Protein AF-A0A1M5A0F7-F1 (afdb_monomer_lite)

Foldseek 3Di:
DDDDDDDDPPPCPPDVVVCVVVVVVVVVVVVVVVCVVVVVVVVVLVVVLVCCCPVAPPVCVVVLVVLLVVLLVLLVVLLVVLLVCVPPPCSVVSLVVSLVVNVVSLVVCCVPRLVVCCVSPVVLSVQLVVLSVVLSVLSSVLSVPSPPDPVSSVVNNVVSVVSSVSNVVSSSDRDPD

Organism: NCBI:txid1302685

pLDDT: mean 84.54, std 14.24, range [37.69, 96.81]

Structure (mmCIF, N/CA/C/O backbone):
data_AF-A0A1M5A0F7-F1
#
_entry.id   AF-A0A1M5A0F7-F1
#
loop_
_atom_site.group_PDB
_atom_site.id
_atom_site.type_symbol
_atom_site.label_atom_id
_atom_site.label_alt_id
_atom_site.label_comp_id
_atom_site.label_asym_id
_atom_site.label_entity_id
_atom_site.label_seq_id
_atom_site.pdbx_PDB_ins_code
_atom_site.Cartn_x
_atom_site.Cartn_y
_atom_site.Cartn_z
_atom_site.occupancy
_atom_site.B_iso_or_equiv
_atom_site.auth_seq_id
_atom_site.auth_comp_id
_atom_site.auth_asym_id
_atom_site.auth_atom_id
_atom_site.pdbx_PDB_model_num
ATOM 1 N N . MET A 1 1 ? -53.173 14.094 89.040 1.00 39.19 1 MET A N 1
ATOM 2 C CA . MET A 1 1 ? -53.564 14.284 87.628 1.00 39.19 1 MET A CA 1
ATOM 3 C C . MET A 1 1 ? -52.480 15.104 86.930 1.00 39.19 1 MET A C 1
ATOM 5 O O . MET A 1 1 ? -52.599 16.310 86.794 1.00 39.19 1 MET A O 1
ATOM 9 N N . LYS A 1 2 ? -51.359 14.452 86.606 1.00 37.69 2 LYS A N 1
ATOM 10 C CA . LYS A 1 2 ? -50.215 15.014 85.874 1.00 37.69 2 LYS A CA 1
ATOM 11 C C . LYS A 1 2 ? -49.961 14.018 84.748 1.00 37.69 2 LYS A C 1
ATOM 13 O O . LYS A 1 2 ? -49.268 13.026 84.931 1.00 37.69 2 LYS A O 1
ATOM 18 N N . LEU A 1 3 ? -50.697 14.189 83.663 1.00 43.84 3 LEU A N 1
ATOM 19 C CA . LEU A 1 3 ? -50.635 13.347 82.481 1.00 43.84 3 LEU A CA 1
ATOM 20 C C . LEU A 1 3 ? -50.589 14.295 81.294 1.00 43.84 3 LEU A C 1
ATOM 22 O O . LEU A 1 3 ? -51.407 15.208 81.223 1.00 43.84 3 LEU A O 1
ATOM 26 N N . LEU A 1 4 ? -49.647 14.006 80.399 1.00 49.72 4 LEU A N 1
ATOM 27 C CA . LEU A 1 4 ? -49.538 14.521 79.038 1.00 49.72 4 LEU A CA 1
ATOM 28 C C . LEU A 1 4 ? -49.086 15.980 78.930 1.00 49.72 4 LEU A C 1
ATOM 30 O O . LEU A 1 4 ? -49.877 16.907 79.040 1.00 49.72 4 LEU A O 1
ATOM 34 N N . LEU A 1 5 ? -47.805 16.166 78.614 1.00 45.56 5 LEU A N 1
ATOM 35 C CA . LEU A 1 5 ? -47.336 16.676 77.315 1.00 45.56 5 LEU A CA 1
ATOM 36 C C . LEU A 1 5 ? -45.860 17.069 77.434 1.00 45.56 5 LEU A C 1
ATOM 38 O O . LEU A 1 5 ? -45.416 17.469 78.504 1.00 45.56 5 LEU A O 1
ATOM 42 N N . LEU A 1 6 ? -45.148 16.974 76.310 1.00 40.09 6 LEU A N 1
ATOM 43 C CA . LEU A 1 6 ? -43.695 17.084 76.108 1.00 40.09 6 LEU A CA 1
ATOM 44 C C . LEU A 1 6 ? -42.987 15.727 76.222 1.00 40.09 6 LEU A C 1
ATOM 46 O O . LEU A 1 6 ? -42.278 15.427 77.174 1.00 40.09 6 LEU A O 1
ATOM 50 N N . SER A 1 7 ? -43.361 14.779 75.359 1.00 39.41 7 SER A N 1
ATOM 51 C CA . SER A 1 7 ? -42.675 14.565 74.071 1.00 39.41 7 SER A CA 1
ATOM 52 C C . SER A 1 7 ? -41.186 14.301 74.309 1.00 39.41 7 SER A C 1
ATOM 54 O O . SER A 1 7 ? -40.385 15.224 74.398 1.00 39.41 7 SER A O 1
ATOM 56 N N . THR A 1 8 ? -40.794 13.059 74.585 1.00 39.88 8 THR A N 1
ATOM 57 C CA . THR A 1 8 ? -40.251 12.185 73.527 1.00 39.88 8 THR A CA 1
ATOM 58 C C . THR A 1 8 ? -39.361 12.952 72.546 1.00 39.88 8 THR A C 1
ATOM 60 O O . THR A 1 8 ? -39.612 12.969 71.344 1.00 39.88 8 THR A O 1
ATOM 63 N N . VAL A 1 9 ? -38.305 13.584 73.058 1.00 44.44 9 VAL A N 1
ATOM 64 C CA . VAL A 1 9 ? -37.069 13.710 72.288 1.00 44.44 9 VAL A CA 1
ATOM 65 C C . VAL A 1 9 ? -36.509 12.295 72.258 1.00 44.44 9 VAL A C 1
ATOM 67 O O . VAL A 1 9 ? -35.817 11.849 73.165 1.00 44.44 9 VAL A O 1
ATOM 70 N N . ALA A 1 10 ? -37.003 11.517 71.296 1.00 43.12 10 ALA A N 1
ATOM 71 C CA . ALA A 1 10 ? -36.409 10.251 70.939 1.00 43.12 10 ALA A CA 1
ATOM 72 C C . ALA A 1 10 ? -35.056 10.598 70.326 1.00 43.12 10 ALA A C 1
ATOM 74 O O . ALA A 1 10 ? -34.976 10.894 69.132 1.00 43.12 10 ALA A O 1
ATOM 75 N N . ASP A 1 11 ? -34.023 10.615 71.167 1.00 45.09 11 ASP A N 1
ATOM 76 C CA . ASP A 1 11 ? -32.635 10.528 70.739 1.00 45.09 11 ASP A CA 1
ATOM 77 C C . ASP A 1 11 ? -32.502 9.220 69.961 1.00 45.09 11 ASP A C 1
ATOM 79 O O . ASP A 1 11 ? -32.273 8.133 70.489 1.00 45.09 11 ASP A O 1
ATOM 83 N N . THR A 1 12 ? -32.776 9.320 68.667 1.00 51.94 12 THR A N 1
ATOM 84 C CA . THR A 1 12 ? -32.511 8.281 67.691 1.00 51.94 12 THR A CA 1
ATOM 85 C C . THR A 1 12 ? -31.020 8.379 67.435 1.00 51.94 12 THR A C 1
ATOM 87 O O . THR A 1 12 ? -30.574 9.027 66.490 1.00 51.94 12 THR A O 1
ATOM 90 N N . GLU A 1 13 ? -30.228 7.783 68.328 1.00 54.09 13 GLU A N 1
ATOM 91 C CA . GLU A 1 13 ? -28.849 7.427 68.013 1.00 54.09 13 GLU A CA 1
ATOM 92 C C . GLU A 1 13 ? -28.912 6.445 66.841 1.00 54.09 13 GLU A C 1
ATOM 94 O O . GLU A 1 13 ? -29.063 5.235 67.017 1.00 54.09 13 GLU A O 1
ATOM 99 N N . LEU A 1 14 ? -28.893 6.988 65.621 1.00 57.34 14 LEU A N 1
ATOM 100 C CA . LEU A 1 14 ? -28.807 6.206 64.400 1.00 57.34 14 LEU A CA 1
ATOM 101 C C . LEU A 1 14 ? -27.511 5.397 64.479 1.00 57.34 14 LEU A C 1
ATOM 103 O O . LEU A 1 14 ? -26.406 5.929 64.350 1.00 57.34 14 LEU A O 1
ATOM 107 N N . SER A 1 15 ? -27.654 4.102 64.734 1.00 62.81 15 SER A N 1
ATOM 108 C CA . SER A 1 15 ? -26.537 3.180 64.840 1.00 62.81 15 SER A CA 1
ATOM 109 C C . SER A 1 15 ? -25.877 3.054 63.472 1.00 62.81 15 SER A C 1
ATOM 111 O O . SER A 1 15 ? -26.550 2.858 62.462 1.00 62.81 15 SER A O 1
ATOM 113 N N . LEU A 1 16 ? -24.541 3.086 63.414 1.00 59.09 16 LEU A N 1
ATOM 114 C CA . LEU A 1 16 ? -23.777 2.826 62.181 1.00 59.09 16 LEU A CA 1
ATOM 115 C C . LEU A 1 16 ? -24.199 1.516 61.483 1.00 59.09 16 LEU A C 1
ATOM 117 O O . LEU A 1 16 ? -24.045 1.384 60.270 1.00 59.09 16 LEU A O 1
ATOM 121 N N . LYS A 1 17 ? -24.771 0.563 62.236 1.00 63.25 17 LYS A N 1
ATOM 122 C CA . LYS A 1 17 ? -25.318 -0.702 61.724 1.00 63.25 17 LYS A CA 1
ATOM 123 C C . LYS A 1 17 ? -26.498 -0.518 60.767 1.00 63.25 17 LYS A C 1
ATOM 125 O O . LYS A 1 17 ? -26.622 -1.312 59.839 1.00 63.25 17 LYS A O 1
ATOM 130 N N . ASP A 1 18 ? -27.283 0.543 60.918 1.00 72.06 18 ASP A N 1
ATOM 131 C CA . ASP A 1 18 ? -28.443 0.822 60.062 1.00 72.06 18 ASP A CA 1
ATOM 132 C C . ASP A 1 18 ? -28.025 1.378 58.688 1.00 72.06 18 ASP A C 1
ATOM 134 O O . ASP A 1 18 ? -28.765 1.272 57.710 1.00 72.06 18 ASP A O 1
ATOM 138 N N . TYR A 1 19 ? -26.794 1.894 58.577 1.00 70.19 19 TYR A N 1
ATOM 139 C CA . TYR A 1 19 ? -26.210 2.363 57.318 1.00 70.19 19 TYR A CA 1
ATOM 140 C C . TYR A 1 19 ? -25.501 1.264 56.519 1.00 70.19 19 TYR A C 1
ATOM 142 O O . TYR A 1 19 ? -25.310 1.434 55.318 1.00 70.19 19 TYR A O 1
ATOM 150 N N . PHE A 1 20 ? -25.127 0.129 57.125 1.00 74.31 20 PHE A N 1
ATOM 151 C CA . PHE A 1 20 ? -24.440 -0.967 56.419 1.00 74.31 20 PHE A CA 1
ATOM 152 C C . PHE A 1 20 ? -25.186 -1.466 55.166 1.00 74.31 20 PHE A C 1
ATOM 154 O O . PHE A 1 20 ? -24.541 -1.616 54.124 1.00 74.31 20 PHE A O 1
ATOM 161 N N . PRO A 1 21 ? -26.518 -1.683 55.200 1.00 78.06 21 PRO A N 1
ATOM 162 C CA . PRO A 1 21 ? -27.274 -2.084 54.012 1.00 78.06 21 PRO A CA 1
ATOM 163 C C . PRO A 1 21 ? -27.264 -1.008 52.917 1.00 78.06 21 PRO A C 1
ATOM 165 O O . PRO A 1 21 ? -27.153 -1.322 51.731 1.00 78.06 21 PRO A O 1
ATOM 168 N N . LEU A 1 22 ? -27.340 0.264 53.318 1.00 78.44 22 LEU A N 1
ATOM 169 C CA . LEU A 1 22 ? -27.329 1.443 52.445 1.00 78.44 22 LEU A CA 1
ATOM 170 C C . LEU A 1 22 ? -25.955 1.663 51.789 1.00 78.44 22 LEU A C 1
ATOM 172 O O . LEU A 1 22 ? -25.867 1.940 50.594 1.00 78.44 22 LEU A O 1
ATOM 176 N N . ILE A 1 23 ? -24.871 1.471 52.541 1.00 82.19 23 ILE A N 1
ATOM 177 C CA . ILE A 1 23 ? -23.492 1.541 52.042 1.00 82.19 23 ILE A CA 1
ATOM 178 C C . ILE A 1 23 ? -23.217 0.369 51.094 1.00 82.19 23 ILE A C 1
ATOM 180 O O . ILE A 1 23 ? -22.698 0.577 49.999 1.00 82.19 23 ILE A O 1
ATOM 184 N N . GLY A 1 24 ? -23.610 -0.852 51.472 1.00 82.69 24 GLY A N 1
ATOM 185 C CA . GLY A 1 24 ? -23.427 -2.043 50.639 1.00 82.69 24 GLY A CA 1
ATOM 186 C C . GLY A 1 24 ? -24.151 -1.934 49.295 1.00 82.69 24 GLY A C 1
ATOM 187 O O . GLY A 1 24 ? -23.546 -2.157 48.248 1.00 82.69 24 GLY A O 1
ATOM 188 N N . SER A 1 25 ? -25.416 -1.507 49.305 1.00 83.94 25 SER A N 1
ATOM 189 C CA . SER A 1 25 ? -26.181 -1.255 48.073 1.00 83.94 25 SER A CA 1
ATOM 190 C C . SER A 1 25 ? -25.576 -0.131 47.225 1.00 83.94 25 SER A C 1
ATOM 192 O O . SER A 1 25 ? -25.462 -0.283 46.008 1.00 83.94 25 SER A O 1
ATOM 194 N N . SER A 1 26 ? -25.101 0.950 47.848 1.00 87.12 26 SER A N 1
ATOM 195 C CA . SER A 1 26 ? -24.428 2.050 47.142 1.00 87.12 26 SER A CA 1
ATOM 196 C C . SER A 1 26 ? -23.140 1.596 46.445 1.00 87.12 26 SER A C 1
ATOM 198 O O . SER A 1 26 ? -22.904 1.963 45.295 1.00 87.12 26 SER A O 1
ATOM 200 N N . ILE A 1 27 ? -22.330 0.750 47.091 1.00 90.75 27 ILE A N 1
ATOM 201 C CA . ILE A 1 27 ? -21.100 0.194 46.502 1.00 90.75 27 ILE A CA 1
ATOM 202 C C . ILE A 1 27 ? -21.418 -0.660 45.271 1.00 90.75 27 ILE A C 1
ATOM 204 O O . ILE A 1 27 ? -20.757 -0.515 44.244 1.00 90.75 27 ILE A O 1
ATOM 208 N N . VAL A 1 28 ? -22.448 -1.510 45.334 1.00 91.94 28 VAL A N 1
ATOM 209 C CA . VAL A 1 28 ? -22.866 -2.336 44.187 1.00 91.94 28 VAL A CA 1
ATOM 210 C C . VAL A 1 28 ? -23.311 -1.462 43.012 1.00 91.94 28 VAL A C 1
ATOM 212 O O . VAL A 1 28 ? -22.927 -1.726 41.873 1.00 91.94 28 VAL A O 1
ATOM 215 N N . ILE A 1 29 ? -24.058 -0.385 43.276 1.00 92.19 29 ILE A N 1
ATOM 216 C CA . ILE A 1 29 ? -24.473 0.575 42.243 1.00 92.19 29 ILE A CA 1
ATOM 217 C C . ILE A 1 29 ? -23.250 1.251 41.606 1.00 92.19 29 ILE A C 1
ATOM 219 O O . ILE A 1 29 ? -23.175 1.354 40.382 1.00 92.19 29 ILE A O 1
ATOM 223 N N . ILE A 1 30 ? -22.269 1.672 42.409 1.00 93.31 30 ILE A N 1
ATOM 224 C CA . ILE A 1 30 ? -21.036 2.298 41.909 1.00 93.31 30 ILE A CA 1
ATOM 225 C C . ILE A 1 30 ? -20.236 1.317 41.046 1.00 93.31 30 ILE A C 1
ATOM 227 O O . ILE A 1 30 ? -19.821 1.679 39.944 1.00 93.31 30 ILE A O 1
ATOM 231 N N . LEU A 1 31 ? -20.058 0.073 41.500 1.00 94.06 31 LEU A N 1
ATOM 232 C CA . LEU A 1 31 ? -19.370 -0.967 40.731 1.00 94.06 31 LEU A CA 1
ATOM 233 C C . LEU A 1 31 ? -20.067 -1.225 39.393 1.00 94.06 31 LEU A C 1
ATOM 235 O O . LEU A 1 31 ? -19.402 -1.280 38.360 1.00 94.06 31 LEU A O 1
ATOM 239 N N . PHE A 1 32 ? -21.399 -1.287 39.391 1.00 94.31 32 PHE A N 1
ATOM 240 C CA . PHE A 1 32 ? -22.180 -1.458 38.171 1.00 94.31 32 PHE A CA 1
ATOM 241 C C . PHE A 1 32 ? -22.004 -0.285 37.196 1.00 94.31 32 PHE A C 1
ATOM 243 O O . PHE A 1 32 ? -21.857 -0.492 35.992 1.00 94.31 32 PHE A O 1
ATOM 250 N N . ILE A 1 33 ? -21.974 0.956 37.693 1.00 93.69 33 ILE A N 1
ATOM 251 C CA . ILE A 1 33 ? -21.726 2.143 36.860 1.00 93.69 33 ILE A CA 1
ATOM 252 C C . ILE A 1 33 ? -20.319 2.093 36.250 1.00 93.69 33 ILE A C 1
ATOM 254 O O . ILE A 1 33 ? -20.169 2.332 35.050 1.00 93.69 33 ILE A O 1
ATOM 258 N N . ILE A 1 34 ? -19.297 1.746 37.038 1.00 94.25 34 ILE A N 1
ATOM 259 C CA . ILE A 1 34 ? -17.912 1.618 36.557 1.00 94.25 34 ILE A CA 1
ATOM 260 C C . ILE A 1 34 ? -17.821 0.540 35.473 1.00 94.25 34 ILE A C 1
ATOM 262 O O . ILE A 1 34 ? -17.298 0.800 34.387 1.00 94.25 34 ILE A O 1
ATOM 266 N N . GLU A 1 35 ? -18.380 -0.644 35.724 1.00 94.25 35 GLU A N 1
ATOM 267 C CA . GLU A 1 35 ? -18.404 -1.746 34.761 1.00 94.25 35 GLU A CA 1
ATOM 268 C C . GLU A 1 35 ? -19.109 -1.341 33.461 1.00 94.25 35 GLU A C 1
ATOM 270 O O . GLU A 1 35 ? -18.620 -1.622 32.363 1.00 94.25 35 GLU A O 1
ATOM 275 N N . ARG A 1 36 ? -20.232 -0.621 33.566 1.00 92.94 36 ARG A N 1
ATOM 276 C CA . ARG A 1 36 ? -20.994 -0.114 32.419 1.00 92.94 36 ARG A CA 1
ATOM 277 C C . ARG A 1 36 ? -20.162 0.848 31.573 1.00 92.94 36 ARG A C 1
ATOM 279 O O . ARG A 1 36 ? -20.181 0.739 30.346 1.00 92.94 36 ARG A O 1
ATOM 286 N N . ILE A 1 37 ? -19.435 1.770 32.208 1.00 93.06 37 ILE A N 1
ATOM 287 C CA . ILE A 1 37 ? -18.577 2.749 31.526 1.00 93.06 37 ILE A CA 1
ATOM 288 C C . ILE A 1 37 ? -17.409 2.039 30.831 1.00 93.06 37 ILE A C 1
ATOM 290 O O . ILE A 1 37 ? -17.175 2.272 29.642 1.00 93.06 37 ILE A O 1
ATOM 294 N N . LEU A 1 38 ? -16.723 1.127 31.529 1.00 91.44 38 LEU A N 1
ATOM 295 C CA . LEU A 1 38 ? -15.620 0.342 30.965 1.00 91.44 38 LEU A CA 1
ATOM 296 C C . LEU A 1 38 ? -16.092 -0.517 29.785 1.00 91.44 38 LEU A C 1
ATOM 298 O O . LEU A 1 38 ? -15.520 -0.452 28.695 1.00 91.44 38 LEU A O 1
ATOM 302 N N . SER A 1 39 ? -17.193 -1.250 29.963 1.00 91.19 39 SER A N 1
ATOM 303 C CA . SER A 1 39 ? -17.804 -2.071 28.913 1.00 91.19 39 SER A CA 1
ATOM 304 C C . SER A 1 39 ? -18.218 -1.244 27.701 1.00 91.19 39 SER A C 1
ATOM 306 O O . SER A 1 39 ? -18.047 -1.681 26.562 1.00 91.19 39 SER A O 1
ATOM 308 N N . TYR A 1 40 ? -18.758 -0.042 27.912 1.00 91.06 40 TYR A N 1
ATOM 309 C CA . TYR A 1 40 ? -19.118 0.847 26.813 1.00 91.06 40 TYR A CA 1
ATOM 310 C C . TYR A 1 40 ? -17.887 1.288 26.014 1.00 91.06 40 TYR A C 1
ATOM 312 O O . TYR A 1 40 ? -17.918 1.250 24.782 1.00 91.06 40 TYR A O 1
ATOM 320 N N . GLY A 1 41 ? -16.796 1.650 26.699 1.00 87.69 41 GLY A N 1
ATOM 321 C CA . GLY A 1 41 ? -15.524 2.003 26.068 1.00 87.69 41 GLY A CA 1
ATOM 322 C C . GLY A 1 41 ? -14.967 0.869 25.204 1.00 87.69 41 GLY A C 1
ATOM 323 O O . GLY A 1 41 ? -14.667 1.083 24.027 1.00 87.69 41 GLY A O 1
ATOM 324 N N . ILE A 1 42 ? -14.924 -0.350 25.750 1.00 86.94 42 ILE A N 1
ATOM 325 C CA . ILE A 1 42 ? -14.443 -1.547 25.043 1.00 86.94 42 ILE A CA 1
ATOM 326 C C . ILE A 1 42 ? -15.311 -1.834 23.812 1.00 86.94 42 ILE A C 1
ATOM 328 O O . ILE A 1 42 ? -14.801 -1.864 22.693 1.00 86.94 42 ILE A O 1
ATOM 332 N N . ARG A 1 43 ? -16.639 -1.918 23.976 1.00 89.00 43 ARG A N 1
ATOM 333 C CA . ARG A 1 43 ? -17.574 -2.181 22.864 1.00 89.00 43 ARG A CA 1
ATOM 334 C C . ARG A 1 43 ? -17.551 -1.094 21.792 1.00 89.00 43 ARG A C 1
ATOM 336 O O . ARG A 1 43 ? -17.888 -1.346 20.634 1.00 89.00 43 ARG A O 1
ATOM 343 N N . LYS A 1 44 ? -17.244 0.152 22.162 1.00 87.00 44 LYS A N 1
ATOM 344 C CA . LYS A 1 44 ? -17.083 1.250 21.201 1.00 87.00 44 LYS A CA 1
ATOM 345 C C . LYS A 1 44 ? -15.805 1.064 20.383 1.00 87.00 44 LYS A C 1
ATOM 347 O O . LYS A 1 44 ? -15.869 1.195 19.162 1.00 87.00 44 LYS A O 1
ATOM 352 N N . LYS A 1 45 ? -14.685 0.719 21.029 1.00 84.94 45 LYS A N 1
ATOM 353 C CA . LYS A 1 45 ? -13.414 0.422 20.351 1.00 84.94 45 LYS A CA 1
ATOM 354 C C . LYS A 1 45 ? -13.556 -0.777 19.413 1.00 84.94 45 LYS A C 1
ATOM 356 O O . LYS A 1 45 ? -13.237 -0.663 18.236 1.00 84.94 45 LYS A O 1
ATOM 361 N N . GLU A 1 46 ? -14.129 -1.877 19.895 1.00 86.75 46 GLU A N 1
ATOM 362 C CA . GLU A 1 46 ? -14.376 -3.081 19.092 1.00 86.75 46 GLU A CA 1
ATOM 363 C C . GLU A 1 46 ? -15.228 -2.791 17.859 1.00 86.75 46 GLU A C 1
ATOM 365 O O . GLU A 1 46 ? -14.883 -3.226 16.766 1.00 86.75 46 GLU A O 1
ATOM 370 N N . ARG A 1 47 ? -16.308 -2.009 17.995 1.00 87.00 47 ARG A N 1
ATOM 371 C CA . ARG A 1 47 ? -17.152 -1.644 16.848 1.00 87.00 47 ARG A CA 1
ATOM 372 C C . ARG A 1 47 ? -16.404 -0.841 15.793 1.00 87.00 47 ARG A C 1
ATOM 374 O O . ARG A 1 47 ? -16.571 -1.138 14.616 1.00 87.00 47 ARG A O 1
ATOM 381 N N . LYS A 1 48 ? -15.582 0.138 16.188 1.00 84.88 48 LYS A N 1
ATOM 382 C CA . LYS A 1 48 ? -14.768 0.917 15.239 1.00 84.88 48 LYS A CA 1
ATOM 383 C C . LYS A 1 48 ? -13.771 0.028 14.500 1.00 84.88 48 LYS A C 1
ATOM 385 O O . LYS A 1 48 ? -13.684 0.094 13.280 1.00 84.88 48 LYS A O 1
ATOM 390 N N . THR A 1 49 ? -13.052 -0.807 15.242 1.00 85.56 49 THR A N 1
ATOM 391 C CA . THR A 1 49 ? -12.064 -1.736 14.690 1.00 85.56 49 THR A CA 1
ATOM 392 C C . THR A 1 49 ? -12.716 -2.740 13.742 1.00 85.56 49 THR A C 1
ATOM 394 O O . THR A 1 49 ? -12.254 -2.940 12.626 1.00 85.56 49 THR A O 1
ATOM 397 N N . ASN A 1 50 ? -13.837 -3.330 14.153 1.00 88.12 50 ASN A N 1
ATOM 398 C CA . ASN A 1 50 ? -14.581 -4.287 13.345 1.00 88.12 50 ASN A CA 1
ATOM 399 C C . ASN A 1 50 ? -15.177 -3.641 12.086 1.00 88.12 50 ASN A C 1
ATOM 401 O O . ASN A 1 50 ? -15.183 -4.264 11.031 1.00 88.12 50 ASN A O 1
ATOM 405 N N . TRP A 1 51 ? -15.653 -2.395 12.180 1.00 88.19 51 TRP A N 1
ATOM 406 C CA . TRP A 1 51 ? -16.115 -1.644 11.013 1.00 88.19 51 TRP A CA 1
ATOM 407 C C . TRP A 1 51 ? -14.972 -1.410 10.023 1.00 88.19 51 TRP A C 1
ATOM 409 O O . TRP A 1 51 ? -15.128 -1.727 8.851 1.00 88.19 51 TRP A O 1
ATOM 419 N N . TYR A 1 52 ? -13.809 -0.951 10.492 1.00 89.06 52 TYR A N 1
ATOM 420 C CA . TYR A 1 52 ? -12.640 -0.746 9.635 1.00 89.06 52 TYR A CA 1
ATOM 421 C C . TYR A 1 52 ? -12.230 -2.022 8.897 1.00 89.06 52 TYR A C 1
ATOM 423 O O . TYR A 1 52 ? -12.090 -2.009 7.678 1.00 89.06 52 TYR A O 1
ATOM 431 N N . TYR A 1 53 ? -12.108 -3.142 9.611 1.00 88.38 53 TYR A N 1
ATOM 432 C CA . TYR A 1 53 ? -11.720 -4.397 8.976 1.00 88.38 53 TYR A CA 1
ATOM 433 C C . TYR A 1 53 ? -12.771 -4.887 7.978 1.00 88.38 53 TYR A C 1
ATOM 435 O O . TYR A 1 53 ? -12.453 -5.072 6.809 1.00 88.38 53 TYR A O 1
ATOM 443 N N . LYS A 1 54 ? -14.035 -5.005 8.398 1.00 88.62 54 LYS A N 1
ATOM 444 C CA . LYS A 1 54 ? -15.080 -5.623 7.568 1.00 88.62 54 LYS A CA 1
ATOM 445 C C . LYS A 1 54 ? -15.563 -4.759 6.414 1.00 88.62 54 LYS A C 1
ATOM 447 O O . LYS A 1 54 ? -15.975 -5.286 5.388 1.00 88.62 54 LYS A O 1
ATOM 452 N N . VAL A 1 55 ? -15.611 -3.445 6.611 1.00 85.50 55 VAL A N 1
ATOM 453 C CA . VAL A 1 55 ? -16.180 -2.520 5.623 1.00 85.50 55 VAL A CA 1
ATOM 454 C C . VAL A 1 55 ? -15.094 -1.962 4.722 1.00 85.50 55 VAL A C 1
ATOM 456 O O . VAL A 1 55 ? -15.354 -1.727 3.546 1.00 85.50 55 VAL A O 1
ATOM 459 N N . PHE A 1 56 ? -13.889 -1.753 5.253 1.00 84.88 56 PHE A N 1
ATOM 460 C CA . PHE A 1 56 ? -12.820 -1.131 4.491 1.00 84.88 56 PHE A CA 1
ATOM 461 C C . PHE A 1 56 ? -11.779 -2.132 3.999 1.00 84.88 56 PHE A C 1
ATOM 463 O O . PHE A 1 56 ? -11.530 -2.203 2.800 1.00 84.88 56 PHE A O 1
ATOM 470 N N . ILE A 1 57 ? -11.163 -2.901 4.897 1.00 88.06 57 ILE A N 1
ATOM 471 C CA . ILE A 1 57 ? -10.031 -3.753 4.518 1.00 88.06 57 ILE A CA 1
ATOM 472 C C . ILE A 1 57 ? -10.496 -4.962 3.715 1.00 88.06 57 ILE A C 1
ATOM 474 O O . ILE A 1 57 ? -10.065 -5.105 2.574 1.00 88.06 57 ILE A O 1
ATOM 478 N N . ASP A 1 58 ? -11.382 -5.793 4.265 1.00 88.25 58 ASP A N 1
ATOM 479 C CA . ASP A 1 58 ? -11.770 -7.073 3.659 1.00 88.25 58 ASP A CA 1
ATOM 480 C C . ASP A 1 58 ? -12.224 -6.929 2.193 1.00 88.25 58 ASP A C 1
ATOM 482 O O . ASP A 1 58 ? -11.717 -7.671 1.350 1.00 88.25 58 ASP A O 1
ATOM 486 N N . PRO A 1 59 ? -13.073 -5.945 1.822 1.00 89.00 59 PRO A N 1
ATOM 487 C CA . PRO A 1 59 ? -13.504 -5.780 0.431 1.00 89.00 59 PRO A CA 1
ATOM 488 C C . PRO A 1 59 ? -12.399 -5.296 -0.516 1.00 89.00 59 PRO A C 1
ATOM 490 O O . PRO A 1 59 ? -12.541 -5.403 -1.731 1.00 89.00 59 PRO A O 1
ATOM 493 N N . ASN A 1 60 ? -11.315 -4.727 0.017 1.00 91.12 60 ASN A N 1
ATOM 494 C CA . ASN A 1 60 ? -10.239 -4.121 -0.764 1.00 91.12 60 ASN A CA 1
ATOM 495 C C . ASN A 1 60 ? -8.922 -4.912 -0.714 1.00 91.12 60 ASN A C 1
ATOM 497 O O . ASN A 1 60 ? -7.976 -4.532 -1.404 1.00 91.12 60 ASN A O 1
ATOM 501 N N . ILE A 1 61 ? -8.839 -6.021 0.036 1.00 92.12 61 ILE A N 1
ATOM 502 C CA . ILE A 1 61 ? -7.636 -6.874 0.094 1.00 92.12 61 ILE A CA 1
ATOM 503 C C . ILE A 1 61 ? -7.206 -7.318 -1.308 1.00 92.12 61 ILE A C 1
ATOM 505 O O . ILE A 1 61 ? -6.017 -7.281 -1.626 1.00 92.12 61 ILE A O 1
ATOM 509 N N . GLU A 1 62 ? -8.156 -7.717 -2.155 1.00 93.12 62 GLU A N 1
ATOM 510 C CA . GLU A 1 62 ? -7.856 -8.130 -3.528 1.00 93.12 62 GLU A CA 1
ATOM 511 C C . GLU A 1 62 ? -7.263 -6.979 -4.337 1.00 93.12 62 GLU A C 1
ATOM 513 O O . GLU A 1 62 ? -6.211 -7.155 -4.940 1.00 93.12 62 GLU A O 1
ATOM 518 N N . LYS A 1 63 ? -7.845 -5.775 -4.258 1.00 92.69 63 LYS A N 1
ATOM 519 C CA . LYS A 1 63 ? -7.309 -4.584 -4.936 1.00 92.69 63 LYS A CA 1
ATOM 520 C C . LYS A 1 63 ? -5.896 -4.235 -4.473 1.00 92.69 63 LYS A C 1
ATOM 522 O O . LYS A 1 63 ? -5.053 -3.893 -5.297 1.00 92.69 63 LYS A O 1
ATOM 527 N N . ILE A 1 64 ? -5.621 -4.351 -3.172 1.00 94.44 64 ILE A N 1
ATOM 528 C CA . ILE A 1 64 ? -4.278 -4.133 -2.619 1.00 94.44 64 ILE A CA 1
ATOM 529 C C . ILE A 1 64 ? -3.304 -5.163 -3.187 1.00 94.44 64 ILE A C 1
ATOM 531 O O . ILE A 1 64 ? -2.223 -4.801 -3.641 1.00 94.44 64 ILE A O 1
ATOM 535 N N . ASN A 1 65 ? -3.681 -6.442 -3.213 1.00 95.25 65 ASN A N 1
ATOM 536 C CA . ASN A 1 65 ? -2.844 -7.474 -3.816 1.00 95.25 65 ASN A CA 1
ATOM 537 C C . ASN A 1 65 ? -2.594 -7.209 -5.303 1.00 95.25 65 ASN A C 1
ATOM 539 O O . ASN A 1 65 ? -1.436 -7.215 -5.719 1.00 95.25 65 ASN A O 1
ATOM 543 N N . SER A 1 66 ? -3.646 -6.887 -6.059 1.00 95.81 66 SER A N 1
ATOM 544 C CA . SER A 1 66 ? -3.555 -6.542 -7.476 1.00 95.81 66 SER A CA 1
ATOM 545 C C . SER A 1 66 ? -2.656 -5.337 -7.723 1.00 95.81 66 SER A C 1
ATOM 547 O O . SER A 1 66 ? -1.909 -5.351 -8.688 1.00 95.81 66 SER A O 1
ATOM 549 N N . PHE A 1 67 ? -2.649 -4.322 -6.854 1.00 96.81 67 PHE A N 1
ATOM 550 C CA . PHE A 1 67 ? -1.722 -3.195 -6.980 1.00 96.81 67 PHE A CA 1
ATOM 551 C C . PHE A 1 67 ? -0.254 -3.647 -6.947 1.00 96.81 67 PHE A C 1
ATOM 553 O O . PHE A 1 67 ? 0.527 -3.275 -7.826 1.00 96.81 67 PHE A O 1
ATOM 560 N N . PHE A 1 68 ? 0.127 -4.483 -5.977 1.00 96.75 68 PHE A N 1
ATOM 561 C CA . PHE A 1 68 ? 1.498 -4.999 -5.896 1.00 96.75 68 PHE A CA 1
ATOM 562 C C . PHE A 1 68 ? 1.834 -5.927 -7.070 1.00 96.75 68 PHE A C 1
ATOM 564 O O . PHE A 1 68 ? 2.938 -5.854 -7.611 1.00 96.75 68 PHE A O 1
ATOM 571 N N . ASP A 1 69 ? 0.891 -6.762 -7.503 1.00 96.50 69 ASP A N 1
ATOM 572 C CA . ASP A 1 69 ? 1.103 -7.676 -8.628 1.00 96.50 69 ASP A CA 1
ATOM 573 C C . ASP A 1 69 ? 1.231 -6.907 -9.958 1.00 96.50 69 ASP A C 1
ATOM 575 O O . ASP A 1 69 ? 2.165 -7.150 -10.725 1.00 96.50 69 ASP A O 1
ATOM 579 N N . ASN A 1 70 ? 0.388 -5.894 -10.179 1.00 96.31 70 ASN A N 1
ATOM 580 C CA . ASN A 1 70 ? 0.463 -4.989 -11.329 1.00 96.31 70 ASN A CA 1
ATOM 581 C C . ASN A 1 70 ? 1.754 -4.167 -11.313 1.00 96.31 70 ASN A C 1
ATOM 583 O O . ASN A 1 70 ? 2.376 -3.979 -12.355 1.00 96.31 70 ASN A O 1
ATOM 587 N N . THR A 1 71 ? 2.201 -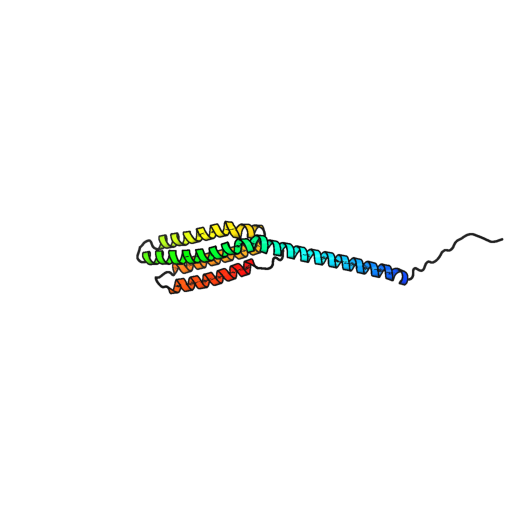3.715 -10.138 1.00 96.06 71 THR A N 1
ATOM 588 C CA . THR A 1 71 ? 3.487 -3.019 -9.979 1.00 96.06 71 THR A CA 1
ATOM 589 C C . THR A 1 71 ? 4.647 -3.925 -10.391 1.00 96.06 71 THR A C 1
ATOM 591 O O . THR A 1 71 ? 5.536 -3.501 -11.130 1.00 96.06 71 THR A O 1
ATOM 594 N N . LYS A 1 72 ? 4.622 -5.199 -9.973 1.00 95.06 72 LYS A N 1
ATOM 595 C CA . LYS A 1 72 ? 5.614 -6.197 -10.389 1.00 95.06 72 LYS A CA 1
ATOM 596 C C . LYS A 1 72 ? 5.608 -6.402 -11.898 1.00 95.06 72 LYS A C 1
ATOM 598 O O . LYS A 1 72 ? 6.670 -6.397 -12.515 1.00 95.06 72 LYS A O 1
ATOM 603 N N . GLN A 1 73 ? 4.428 -6.606 -12.476 1.00 94.56 73 GLN A N 1
ATOM 604 C CA . GLN A 1 73 ? 4.277 -6.828 -13.908 1.00 94.56 73 GLN A CA 1
ATOM 605 C C . GLN A 1 73 ? 4.787 -5.626 -14.708 1.00 94.56 73 GLN A C 1
ATOM 607 O O . GLN A 1 73 ? 5.620 -5.804 -15.594 1.00 94.56 73 GLN A O 1
ATOM 612 N N . THR A 1 74 ? 4.366 -4.420 -14.324 1.00 94.06 74 THR A N 1
ATOM 613 C CA . THR A 1 74 ? 4.787 -3.163 -14.955 1.00 94.06 74 THR A CA 1
ATOM 614 C C . THR A 1 74 ? 6.300 -3.027 -14.905 1.00 94.06 74 THR A C 1
ATOM 616 O O . THR A 1 74 ? 6.920 -2.831 -15.939 1.00 94.06 74 THR A O 1
ATOM 619 N N . TYR A 1 75 ? 6.926 -3.260 -13.748 1.00 92.81 75 TYR A N 1
ATOM 620 C CA . TYR A 1 75 ? 8.385 -3.229 -13.646 1.00 92.81 75 TYR A CA 1
ATOM 621 C C . TYR A 1 75 ? 9.066 -4.240 -14.581 1.00 92.81 75 TYR A C 1
ATOM 623 O O . TYR A 1 75 ? 10.049 -3.920 -15.249 1.00 92.81 75 TYR A O 1
ATOM 631 N N . VAL A 1 76 ? 8.563 -5.477 -14.653 1.00 91.56 76 VAL A N 1
ATOM 632 C CA . VAL A 1 76 ? 9.132 -6.509 -15.534 1.00 91.56 76 VAL A CA 1
ATOM 633 C C . VAL A 1 76 ? 9.026 -6.090 -17.001 1.00 91.56 76 VAL A C 1
ATOM 635 O O . VAL A 1 76 ? 10.009 -6.219 -17.731 1.00 91.56 76 VAL A O 1
ATOM 638 N N . GLU A 1 77 ? 7.877 -5.574 -17.428 1.00 91.06 77 GLU A N 1
ATOM 639 C CA . GLU A 1 77 ? 7.644 -5.085 -18.790 1.00 91.06 77 GLU A CA 1
ATOM 640 C C . GLU A 1 77 ? 8.527 -3.874 -19.107 1.00 91.06 77 GLU A C 1
ATOM 642 O O . GLU A 1 77 ? 9.331 -3.935 -20.039 1.00 91.06 77 GLU A O 1
ATOM 647 N N . SER A 1 78 ? 8.494 -2.847 -18.258 1.00 90.69 78 SER A N 1
ATOM 648 C CA . SER A 1 78 ? 9.339 -1.658 -18.356 1.00 90.69 78 SER A CA 1
ATOM 649 C C . SER A 1 78 ? 10.825 -2.004 -18.408 1.00 90.69 78 SER A C 1
ATOM 651 O O . SER A 1 78 ? 11.581 -1.437 -19.197 1.00 90.69 78 SER A O 1
ATOM 653 N N . SER A 1 79 ? 11.269 -2.986 -17.617 1.00 89.06 79 SER A N 1
ATOM 654 C CA . SER A 1 79 ? 12.669 -3.409 -17.628 1.00 89.06 79 SER A CA 1
ATOM 655 C C . SER A 1 79 ? 13.073 -4.088 -18.935 1.00 89.06 79 SER A C 1
ATOM 657 O O . SER A 1 79 ? 14.191 -3.882 -19.407 1.00 89.06 79 SER A O 1
ATOM 659 N N . LYS A 1 80 ? 12.178 -4.872 -19.552 1.00 87.56 80 LYS A N 1
ATOM 660 C CA . LYS A 1 80 ? 12.416 -5.487 -20.866 1.00 87.56 80 LYS A CA 1
ATOM 661 C C . LYS A 1 80 ? 12.478 -4.425 -21.956 1.00 87.56 80 LYS A C 1
ATOM 663 O O . LYS A 1 80 ? 13.379 -4.482 -22.793 1.00 87.56 80 LYS A O 1
ATOM 668 N N . GLU A 1 81 ? 11.566 -3.455 -21.912 1.00 85.62 81 GLU A N 1
ATOM 669 C CA . GLU A 1 81 ? 11.571 -2.317 -22.828 1.00 85.62 81 GLU A CA 1
ATOM 670 C C . GLU A 1 81 ? 12.894 -1.563 -22.694 1.00 85.62 81 GLU A C 1
ATOM 672 O O . GLU A 1 81 ? 13.678 -1.572 -23.638 1.00 85.62 81 GLU A O 1
ATOM 677 N N . ILE A 1 82 ? 13.246 -1.053 -21.511 1.00 85.62 82 ILE A N 1
ATOM 678 C CA . ILE A 1 82 ? 14.504 -0.319 -21.274 1.00 85.62 82 ILE A CA 1
ATOM 679 C C . ILE A 1 82 ? 15.728 -1.101 -21.758 1.00 85.62 82 ILE A C 1
ATOM 681 O O . ILE A 1 82 ? 16.580 -0.526 -22.438 1.00 85.62 82 ILE A O 1
ATOM 685 N N . LYS A 1 83 ? 15.805 -2.414 -21.490 1.00 83.81 83 LYS A N 1
ATOM 686 C CA . LYS A 1 83 ? 16.901 -3.269 -21.981 1.00 83.81 83 LYS A CA 1
ATOM 687 C C . LYS A 1 83 ? 17.047 -3.219 -23.505 1.00 83.81 83 LYS A C 1
ATOM 689 O O . LYS A 1 83 ? 18.168 -3.135 -24.001 1.00 83.81 83 LYS A O 1
ATOM 694 N N . SER A 1 84 ? 15.940 -3.214 -24.246 1.00 82.94 84 SER A N 1
ATOM 695 C CA . SER A 1 84 ? 15.949 -3.115 -25.714 1.00 82.94 84 SER A CA 1
ATOM 696 C C . SER A 1 84 ? 16.385 -1.738 -26.249 1.00 82.94 84 SER A C 1
ATOM 698 O O . SER A 1 84 ? 16.781 -1.624 -27.411 1.00 82.94 84 SER A O 1
ATOM 700 N N . TYR A 1 85 ? 16.371 -0.702 -25.401 1.00 82.31 85 TYR A N 1
ATOM 701 C CA . TYR A 1 85 ? 16.755 0.672 -25.740 1.00 82.31 85 TYR A CA 1
ATOM 702 C C . TYR A 1 85 ? 18.108 1.110 -25.146 1.00 82.31 85 TYR A C 1
ATOM 704 O O . TYR A 1 85 ? 18.520 2.239 -25.405 1.00 82.31 85 TYR A O 1
ATOM 712 N N . LEU A 1 86 ? 18.832 0.250 -24.410 1.00 77.81 86 LEU A N 1
ATOM 713 C CA . LEU A 1 86 ? 20.063 0.603 -23.669 1.00 77.81 86 LEU A CA 1
ATOM 714 C C . LEU A 1 86 ? 21.157 1.285 -24.506 1.00 77.81 86 LEU A C 1
ATOM 716 O O . LEU A 1 86 ? 21.931 2.075 -23.976 1.00 77.81 86 LEU A O 1
ATOM 720 N N . THR A 1 87 ? 21.236 0.988 -25.802 1.00 75.50 87 THR A N 1
ATOM 721 C CA . THR A 1 87 ? 22.238 1.557 -26.717 1.00 75.50 87 THR A CA 1
ATOM 722 C C . THR A 1 87 ? 21.777 2.842 -27.405 1.00 75.50 87 THR A C 1
ATOM 724 O O . THR A 1 87 ? 22.528 3.419 -28.192 1.00 75.50 87 THR A O 1
ATOM 727 N N . ARG A 1 88 ? 20.544 3.302 -27.147 1.00 80.69 88 ARG A N 1
ATOM 728 C CA . ARG A 1 88 ? 19.974 4.487 -27.795 1.00 80.69 88 ARG A CA 1
ATOM 729 C C . ARG A 1 88 ? 20.277 5.763 -27.001 1.00 80.69 88 ARG A C 1
ATOM 731 O O . ARG A 1 88 ? 20.212 5.748 -25.774 1.00 80.69 88 ARG A O 1
ATOM 738 N N . PRO A 1 89 ? 20.509 6.897 -27.686 1.00 76.62 89 PRO A N 1
ATOM 739 C CA . PRO A 1 89 ? 20.825 8.170 -27.033 1.00 76.62 89 PRO A CA 1
ATOM 740 C C . PRO A 1 89 ? 19.704 8.700 -26.119 1.00 76.62 89 PRO A C 1
ATOM 742 O O . PRO A 1 89 ? 19.989 9.431 -25.179 1.00 76.62 89 PRO A O 1
ATOM 745 N N . ASN A 1 90 ? 18.450 8.285 -26.333 1.00 83.81 90 ASN A N 1
ATOM 746 C CA . ASN A 1 90 ? 17.282 8.806 -25.606 1.00 83.81 90 ASN A CA 1
ATOM 747 C C . ASN A 1 90 ? 16.845 7.908 -24.433 1.00 83.81 90 ASN A C 1
ATOM 749 O O . ASN A 1 90 ? 15.694 7.955 -24.010 1.00 83.81 90 ASN A O 1
ATOM 7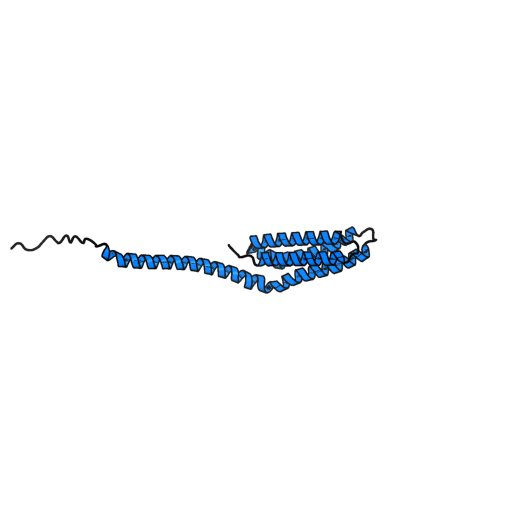53 N N . ILE A 1 91 ? 17.726 7.047 -23.915 1.00 83.62 91 ILE A N 1
ATOM 754 C CA . ILE A 1 91 ? 17.388 6.079 -22.856 1.00 83.62 91 ILE A CA 1
ATOM 755 C C . ILE A 1 91 ? 16.789 6.732 -21.598 1.00 83.62 91 ILE A C 1
ATOM 757 O O . ILE A 1 91 ? 15.932 6.137 -20.949 1.00 83.62 91 ILE A O 1
ATOM 761 N N . LEU A 1 92 ? 17.200 7.962 -21.274 1.00 84.69 92 LEU A N 1
ATOM 762 C CA . LEU A 1 92 ? 16.675 8.724 -20.137 1.00 84.69 92 LEU A CA 1
ATOM 763 C C . LEU A 1 92 ? 15.198 9.104 -20.318 1.00 84.69 92 LEU A C 1
ATOM 765 O O . LEU A 1 92 ? 14.423 8.994 -19.368 1.00 84.69 92 LEU A O 1
ATOM 769 N N . ASP A 1 93 ? 14.792 9.476 -21.534 1.00 86.44 93 ASP A N 1
ATOM 770 C CA . ASP A 1 93 ? 13.392 9.789 -21.845 1.00 86.44 93 ASP A CA 1
ATOM 771 C C . ASP A 1 93 ? 12.521 8.535 -21.720 1.00 86.44 93 ASP A C 1
ATOM 773 O O . ASP A 1 93 ? 11.438 8.583 -21.141 1.00 86.44 93 ASP A O 1
ATOM 777 N N . TYR A 1 94 ? 13.026 7.386 -22.186 1.00 85.00 94 TYR A N 1
ATOM 778 C CA . TYR A 1 94 ? 12.339 6.100 -22.036 1.00 85.00 94 TYR A CA 1
ATOM 779 C C . TYR A 1 94 ? 12.220 5.686 -20.567 1.00 85.00 94 TYR A C 1
ATOM 781 O O . TYR A 1 94 ? 11.134 5.329 -20.126 1.00 85.00 94 TYR A O 1
ATOM 789 N N . LYS A 1 95 ? 13.296 5.790 -19.778 1.00 86.50 95 LYS A N 1
ATOM 790 C CA . LYS A 1 95 ? 13.243 5.532 -18.329 1.00 86.50 95 LYS A CA 1
ATOM 791 C C . LYS A 1 95 ? 12.200 6.407 -17.634 1.00 86.50 95 LYS A C 1
ATOM 793 O O . LYS A 1 95 ? 11.403 5.900 -16.850 1.00 86.50 95 LYS A O 1
ATOM 798 N N . SER A 1 96 ? 12.177 7.697 -17.960 1.00 89.06 96 SER A N 1
ATOM 799 C CA . SER A 1 96 ? 11.213 8.645 -17.393 1.00 89.06 96 SER A CA 1
ATOM 800 C C . SER A 1 96 ? 9.776 8.299 -17.792 1.00 89.06 96 SER A C 1
ATOM 802 O O . SER A 1 96 ? 8.876 8.346 -16.955 1.00 89.06 96 SER A O 1
ATOM 804 N N . HIS A 1 97 ? 9.558 7.895 -19.047 1.00 90.75 97 HIS A N 1
ATOM 805 C CA . HIS A 1 97 ? 8.257 7.428 -19.524 1.00 90.75 97 HIS A CA 1
ATOM 806 C C . HIS A 1 97 ? 7.776 6.186 -18.758 1.00 90.75 97 HIS A C 1
ATOM 808 O O . HIS A 1 97 ? 6.636 6.149 -18.295 1.00 90.75 97 HIS A O 1
ATOM 814 N N . GLU A 1 98 ? 8.657 5.205 -18.555 1.00 89.75 98 GLU A N 1
ATOM 815 C CA . GLU A 1 98 ? 8.332 3.977 -17.828 1.00 89.75 98 GLU A CA 1
ATOM 816 C C . GLU A 1 98 ? 8.058 4.215 -16.336 1.00 89.75 98 GLU A C 1
ATOM 818 O O . GLU A 1 98 ? 7.146 3.613 -15.769 1.00 89.75 98 GLU A O 1
ATOM 823 N N . ILE A 1 99 ? 8.792 5.128 -15.693 1.00 91.50 99 ILE A N 1
ATOM 824 C CA . ILE A 1 99 ? 8.480 5.580 -14.326 1.00 91.50 99 ILE A CA 1
ATOM 825 C C . ILE A 1 99 ? 7.090 6.236 -14.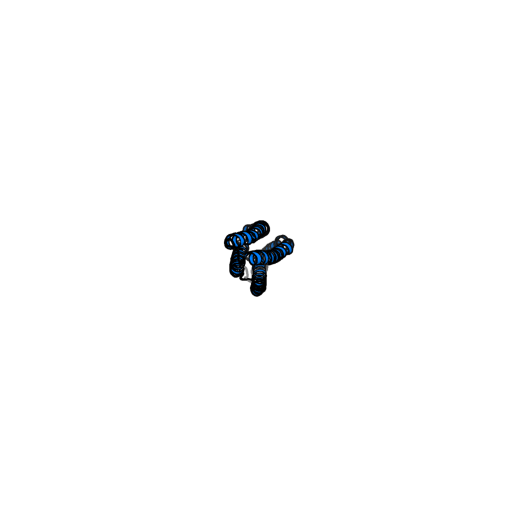284 1.00 91.50 99 ILE A C 1
ATOM 827 O O . ILE A 1 99 ? 6.327 6.018 -13.341 1.00 91.50 99 ILE A O 1
ATOM 831 N N . GLY A 1 100 ? 6.710 6.964 -15.338 1.00 91.88 100 GLY A N 1
ATOM 832 C CA . GLY A 1 100 ? 5.371 7.533 -15.489 1.00 91.88 100 GLY A CA 1
ATOM 833 C C . GLY A 1 100 ? 4.247 6.490 -15.427 1.00 91.88 100 GLY A C 1
ATOM 834 O O . GLY A 1 100 ? 3.214 6.757 -14.813 1.00 91.88 100 GLY A O 1
ATOM 835 N N . LYS A 1 101 ? 4.452 5.280 -15.972 1.00 93.44 101 LYS A N 1
ATOM 836 C CA . LYS A 1 101 ? 3.463 4.183 -15.887 1.00 93.44 101 LYS A CA 1
ATOM 837 C C . LYS A 1 101 ? 3.203 3.769 -14.434 1.00 93.44 101 LYS A C 1
ATOM 839 O O . LYS A 1 101 ? 2.051 3.600 -14.032 1.00 93.44 101 LYS A O 1
ATOM 844 N N . PHE A 1 102 ? 4.259 3.667 -13.623 1.00 94.25 102 PHE A N 1
ATOM 845 C CA . PHE A 1 102 ? 4.123 3.400 -12.189 1.00 94.25 102 PHE A CA 1
ATOM 846 C C . PHE A 1 102 ? 3.402 4.539 -11.458 1.00 94.25 102 PHE A C 1
ATOM 848 O O . PHE A 1 102 ? 2.533 4.277 -10.628 1.00 94.25 102 PHE A O 1
ATOM 855 N N . GLN A 1 103 ? 3.698 5.800 -11.788 1.00 94.69 103 GLN A N 1
ATOM 856 C CA . GLN A 1 103 ? 3.019 6.943 -11.169 1.00 94.69 103 GLN A CA 1
ATOM 857 C C . GLN A 1 103 ? 1.508 6.944 -11.425 1.00 94.69 103 GLN A C 1
ATOM 859 O O . GLN A 1 103 ? 0.745 7.307 -10.529 1.00 94.69 103 GLN A O 1
ATOM 864 N N . THR A 1 104 ? 1.060 6.504 -12.604 1.00 95.19 104 THR A N 1
ATOM 865 C CA . THR A 1 104 ? -0.369 6.309 -12.885 1.00 95.19 104 THR A CA 1
ATOM 866 C C . THR A 1 104 ? -0.975 5.249 -11.964 1.00 95.19 104 THR A C 1
ATOM 868 O O . THR A 1 104 ? -1.938 5.549 -11.263 1.00 95.19 104 THR A O 1
ATOM 871 N N . LEU A 1 105 ? -0.364 4.060 -11.875 1.00 95.06 105 LEU A N 1
ATOM 872 C CA . LEU A 1 105 ? -0.828 2.988 -10.980 1.00 95.06 105 LEU A CA 1
ATOM 873 C C . LEU A 1 105 ? -0.890 3.431 -9.516 1.00 95.06 105 LEU A C 1
ATOM 875 O O . LEU A 1 105 ? -1.853 3.134 -8.809 1.00 95.06 105 LEU A O 1
ATOM 879 N N . LYS A 1 106 ? 0.139 4.151 -9.060 1.00 95.50 106 LYS A N 1
ATOM 880 C CA . LYS A 1 106 ? 0.208 4.702 -7.707 1.00 95.50 106 LYS A CA 1
ATOM 881 C C . LYS A 1 106 ? -0.945 5.669 -7.454 1.00 95.50 106 LYS A C 1
ATOM 883 O O . LYS A 1 106 ? -1.611 5.551 -6.433 1.00 95.50 106 LYS A O 1
ATOM 888 N N . ARG A 1 107 ? -1.198 6.599 -8.377 1.00 95.69 107 ARG A N 1
ATOM 889 C CA . ARG A 1 107 ? -2.235 7.628 -8.222 1.00 95.69 107 ARG A CA 1
ATOM 890 C C . ARG A 1 107 ? -3.641 7.023 -8.202 1.00 95.69 107 ARG A C 1
ATOM 892 O O . ARG A 1 107 ? -4.470 7.443 -7.398 1.00 95.69 107 ARG A O 1
ATOM 899 N N . ASP A 1 108 ? -3.895 6.008 -9.023 1.00 94.62 108 ASP A N 1
ATOM 900 C CA . ASP A 1 108 ? -5.164 5.272 -9.006 1.00 94.62 108 ASP A CA 1
ATOM 901 C C . ASP A 1 108 ? -5.358 4.545 -7.668 1.00 94.62 108 ASP A C 1
ATOM 903 O O . ASP A 1 108 ? -6.406 4.658 -7.032 1.00 94.62 108 ASP A O 1
ATOM 907 N N . PHE A 1 109 ? -4.310 3.880 -7.175 1.00 95.00 109 PHE A N 1
ATOM 908 C CA . PHE A 1 109 ? -4.334 3.218 -5.873 1.00 95.00 109 PHE A CA 1
ATOM 909 C C . PHE A 1 109 ? -4.521 4.200 -4.703 1.00 95.00 109 PHE A C 1
ATOM 911 O O . PHE A 1 109 ? -5.280 3.926 -3.771 1.00 95.00 109 PHE A O 1
ATOM 918 N N . GLU A 1 110 ? -3.864 5.360 -4.747 1.00 94.19 110 GLU A N 1
ATOM 919 C CA . GLU A 1 110 ? -4.037 6.427 -3.758 1.00 94.19 110 GLU A CA 1
ATOM 920 C C . GLU A 1 110 ? -5.493 6.896 -3.694 1.00 94.19 110 GLU A C 1
ATOM 922 O O . GLU A 1 110 ? -6.053 7.010 -2.601 1.00 94.19 110 GLU A O 1
ATOM 927 N N . ASN A 1 111 ? -6.119 7.115 -4.852 1.00 92.62 111 ASN A N 1
ATOM 928 C CA . ASN A 1 111 ? -7.500 7.577 -4.936 1.00 92.62 111 ASN A CA 1
ATOM 929 C C . ASN A 1 111 ? -8.500 6.528 -4.439 1.00 92.62 111 ASN A C 1
ATOM 931 O O . ASN A 1 111 ? -9.399 6.854 -3.661 1.00 92.62 111 ASN A O 1
ATOM 935 N N . ASP A 1 112 ? -8.322 5.275 -4.855 1.00 90.44 112 ASP A N 1
ATOM 936 C CA . ASP A 1 112 ? -9.268 4.199 -4.566 1.00 90.44 112 ASP A CA 1
ATOM 937 C C . ASP A 1 112 ? -9.145 3.664 -3.136 1.00 90.44 112 ASP A C 1
ATOM 939 O O . ASP A 1 112 ? -10.147 3.281 -2.527 1.00 90.44 112 ASP A O 1
ATOM 943 N N . ILE A 1 113 ? -7.921 3.612 -2.600 1.00 91.62 113 ILE A N 1
ATOM 944 C CA . ILE A 1 113 ? -7.622 2.944 -1.330 1.00 91.62 113 ILE A CA 1
ATOM 945 C C . ILE A 1 113 ? -7.164 3.928 -0.258 1.00 91.62 113 ILE A C 1
ATOM 947 O O . ILE A 1 113 ? -7.709 3.909 0.847 1.00 91.62 113 ILE A O 1
ATOM 951 N N . LEU A 1 114 ? -6.177 4.788 -0.528 1.00 90.94 114 LEU A N 1
ATOM 952 C CA . LEU A 1 114 ? -5.589 5.606 0.540 1.00 90.94 114 LEU A CA 1
ATOM 953 C C . LEU A 1 114 ? -6.457 6.788 0.961 1.00 90.94 114 LEU A C 1
ATOM 955 O O . LEU A 1 114 ? -6.602 7.011 2.163 1.00 90.94 114 LEU A O 1
ATOM 959 N N . LEU A 1 115 ? -7.050 7.534 0.026 1.00 90.56 115 LEU A N 1
ATOM 960 C CA . LEU A 1 115 ? -7.860 8.713 0.356 1.00 90.56 115 LEU A CA 1
ATOM 961 C C . LEU A 1 115 ? -9.003 8.388 1.337 1.00 90.56 115 LEU A C 1
ATOM 963 O O . LEU A 1 115 ? -9.139 9.095 2.347 1.00 90.56 115 LEU A O 1
ATOM 967 N N . PRO A 1 116 ? -9.779 7.302 1.146 1.00 88.38 116 PRO A N 1
ATOM 968 C CA . PRO A 1 116 ? -10.769 6.891 2.134 1.00 88.38 116 PRO A CA 1
ATOM 969 C C . PRO A 1 116 ? -10.168 6.574 3.514 1.00 88.38 116 PRO A C 1
ATOM 971 O O . PRO A 1 116 ? -10.726 7.005 4.527 1.00 88.38 116 PRO A O 1
ATOM 974 N N . ILE A 1 117 ? -9.016 5.890 3.582 1.00 88.38 117 ILE A N 1
ATOM 975 C CA . ILE A 1 117 ? -8.343 5.596 4.861 1.00 88.38 117 ILE A CA 1
ATOM 976 C C . ILE A 1 117 ? -7.899 6.887 5.534 1.00 88.38 117 ILE A C 1
ATOM 978 O O . ILE A 1 117 ? -8.157 7.057 6.719 1.00 88.38 117 ILE A O 1
ATOM 982 N N . ILE A 1 118 ? -7.265 7.808 4.809 1.00 89.38 118 ILE A N 1
ATOM 983 C CA . ILE A 1 118 ? -6.762 9.072 5.361 1.00 89.38 118 ILE A CA 1
ATOM 984 C C . ILE A 1 118 ? -7.908 9.880 5.979 1.00 89.38 118 ILE A C 1
ATOM 986 O O . ILE A 1 118 ? -7.759 10.406 7.084 1.00 89.38 118 ILE A O 1
ATOM 990 N N . SER A 1 119 ? -9.067 9.918 5.312 1.00 85.69 119 SER A N 1
ATOM 991 C CA . SER A 1 119 ? -10.246 10.646 5.800 1.00 85.69 119 SER A CA 1
ATOM 992 C C . SER A 1 119 ? -10.781 10.115 7.137 1.00 85.69 119 SER A C 1
ATOM 994 O O . SER A 1 119 ? -11.253 10.888 7.968 1.00 85.69 119 SER A O 1
ATOM 996 N N . SER A 1 120 ? -10.685 8.800 7.364 1.00 83.56 120 SER A N 1
ATOM 997 C CA . SER A 1 120 ? -11.283 8.124 8.525 1.00 83.56 120 SER A CA 1
ATOM 998 C C . SER A 1 120 ? -10.265 7.781 9.621 1.00 83.56 120 SER A C 1
ATOM 1000 O O . SER A 1 120 ? -10.595 7.745 10.806 1.00 83.56 120 SER A O 1
ATOM 1002 N N . TYR A 1 121 ? -9.011 7.552 9.230 1.00 87.38 121 TYR A N 1
ATOM 1003 C CA . TYR A 1 121 ? -7.910 7.022 10.034 1.00 87.38 121 TYR A CA 1
ATOM 1004 C C . TYR A 1 121 ? -6.576 7.660 9.618 1.00 87.38 121 TYR A C 1
ATOM 1006 O O . TYR A 1 121 ? -5.645 6.978 9.193 1.00 87.38 121 TYR A O 1
ATOM 1014 N N . GLN A 1 122 ? -6.472 8.980 9.780 1.00 89.00 122 GLN A N 1
ATOM 1015 C CA . GLN A 1 122 ? -5.340 9.796 9.321 1.00 89.00 122 GLN A CA 1
ATOM 1016 C C . GLN A 1 122 ? -3.947 9.240 9.670 1.00 89.00 122 GLN A C 1
ATOM 1018 O O . GLN A 1 122 ? -3.050 9.285 8.841 1.00 89.00 122 GLN A O 1
ATOM 1023 N N . GLU A 1 123 ? -3.747 8.702 10.875 1.00 89.69 123 GLU A N 1
ATOM 1024 C CA . GLU A 1 123 ? -2.445 8.153 11.290 1.00 89.69 123 GLU A CA 1
ATOM 1025 C C . GLU A 1 123 ? -2.041 6.927 10.457 1.00 89.69 123 GLU A C 1
ATOM 1027 O O . GLU A 1 123 ? -0.905 6.840 9.989 1.00 89.69 123 GLU A O 1
ATOM 1032 N N . ILE A 1 124 ? -2.989 6.011 10.230 1.00 90.69 124 ILE A N 1
ATOM 1033 C CA . ILE A 1 124 ? -2.783 4.834 9.380 1.00 90.69 124 ILE A CA 1
ATOM 1034 C C . ILE A 1 124 ? -2.570 5.293 7.939 1.00 90.69 124 ILE A C 1
ATOM 1036 O O . ILE A 1 124 ? -1.605 4.879 7.307 1.00 90.69 124 ILE A O 1
ATOM 1040 N N . GLY A 1 125 ? -3.426 6.194 7.449 1.00 91.50 125 GLY A N 1
ATOM 1041 C CA . GLY A 1 125 ? -3.329 6.746 6.100 1.00 91.50 125 GLY A CA 1
ATOM 1042 C C . GLY A 1 125 ? -1.964 7.374 5.816 1.00 91.50 125 GLY A C 1
ATOM 1043 O O . GLY A 1 125 ? -1.330 7.012 4.835 1.00 91.50 125 GLY A O 1
ATOM 1044 N N . ASN A 1 126 ? -1.461 8.220 6.717 1.00 91.75 126 ASN A N 1
ATOM 1045 C CA . ASN A 1 126 ? -0.148 8.851 6.572 1.00 91.75 126 ASN A CA 1
ATOM 1046 C C . ASN A 1 126 ? 0.996 7.825 6.542 1.00 91.75 126 ASN A C 1
ATOM 1048 O O . ASN A 1 126 ? 1.896 7.954 5.719 1.00 91.75 126 ASN A O 1
ATOM 1052 N N . SER A 1 127 ? 0.951 6.797 7.402 1.00 93.25 127 SER A N 1
ATOM 1053 C CA . SER A 1 127 ? 1.950 5.713 7.378 1.00 93.25 127 SER A CA 1
ATOM 1054 C C . SER A 1 127 ? 1.930 4.953 6.047 1.00 93.25 127 SER A C 1
ATOM 1056 O O . SER A 1 127 ? 2.979 4.615 5.510 1.00 93.25 127 SER A O 1
ATOM 1058 N N . LEU A 1 128 ? 0.742 4.688 5.498 1.00 94.19 128 LEU A N 1
ATOM 1059 C CA . LEU A 1 128 ? 0.608 4.000 4.213 1.00 94.19 128 L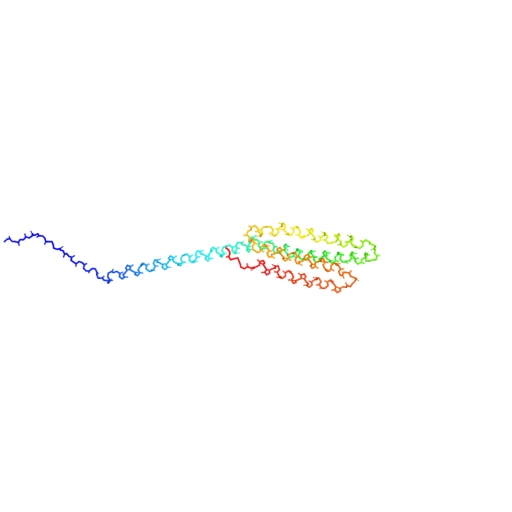EU A CA 1
ATOM 1060 C C . LEU A 1 128 ? 1.091 4.866 3.042 1.00 94.19 128 LEU A C 1
ATOM 1062 O O . LEU A 1 128 ? 1.709 4.341 2.120 1.00 94.19 128 LEU A O 1
ATOM 1066 N N . THR A 1 129 ? 0.850 6.179 3.084 1.00 94.44 129 THR A N 1
ATOM 1067 C CA . THR A 1 129 ? 1.386 7.122 2.092 1.00 94.44 129 THR A CA 1
ATOM 1068 C C . THR A 1 129 ? 2.912 7.144 2.116 1.00 94.44 129 THR A C 1
ATOM 1070 O O . THR A 1 129 ? 3.535 7.091 1.060 1.00 94.44 129 THR A O 1
ATOM 1073 N N . GLU A 1 130 ? 3.520 7.18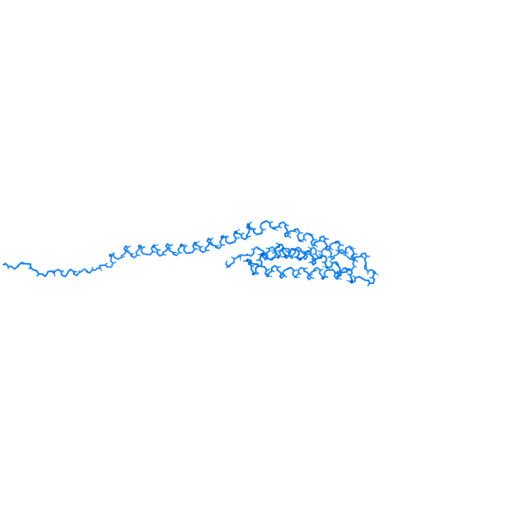3 3.303 1.00 94.56 130 GLU A N 1
ATOM 1074 C CA . GLU A 1 130 ? 4.977 7.096 3.452 1.00 94.56 130 GLU A CA 1
ATOM 1075 C C . GLU A 1 130 ? 5.519 5.795 2.846 1.00 94.56 130 GLU A C 1
ATOM 1077 O O . GLU A 1 130 ? 6.507 5.808 2.116 1.00 94.56 130 GLU A O 1
ATOM 1082 N N . GLU A 1 131 ? 4.826 4.674 3.051 1.00 94.50 131 GLU A N 1
ATOM 1083 C CA . GLU A 1 131 ? 5.240 3.399 2.469 1.00 94.50 131 GLU A CA 1
ATOM 1084 C C . GLU A 1 131 ? 5.086 3.342 0.940 1.00 94.50 131 GLU A C 1
ATOM 1086 O O . GLU A 1 131 ? 5.907 2.717 0.266 1.00 94.50 131 GLU A O 1
ATOM 1091 N N . LEU A 1 132 ? 4.094 4.029 0.363 1.00 94.81 132 LEU A N 1
ATOM 1092 C CA . LEU A 1 132 ? 4.004 4.191 -1.093 1.00 94.81 132 LEU A CA 1
ATOM 1093 C C . LEU A 1 132 ? 5.118 5.071 -1.662 1.00 94.81 132 LEU A C 1
ATOM 1095 O O . LEU A 1 132 ? 5.577 4.805 -2.771 1.00 94.81 132 LEU A O 1
ATOM 1099 N N . LEU A 1 133 ? 5.557 6.101 -0.935 1.00 94.62 133 LEU A N 1
ATOM 1100 C CA . LEU A 1 133 ? 6.713 6.910 -1.334 1.00 94.62 133 LEU A CA 1
ATOM 1101 C C . LEU A 1 133 ? 7.997 6.076 -1.291 1.00 94.62 133 LEU A C 1
ATOM 1103 O O . LEU A 1 133 ? 8.746 6.059 -2.261 1.00 94.62 133 LEU A O 1
ATOM 1107 N N . ASN A 1 134 ? 8.186 5.274 -0.240 1.00 95.00 134 ASN A N 1
ATOM 1108 C CA . ASN A 1 134 ? 9.300 4.325 -0.170 1.00 95.00 134 ASN A CA 1
ATOM 1109 C C . ASN A 1 134 ? 9.283 3.328 -1.341 1.00 95.00 134 ASN A C 1
ATOM 1111 O O . ASN A 1 134 ? 10.335 2.917 -1.831 1.00 95.00 134 ASN A O 1
ATOM 1115 N N . LEU A 1 135 ? 8.094 2.894 -1.773 1.00 95.31 135 LEU A N 1
ATOM 1116 C CA . LEU A 1 135 ? 7.949 2.022 -2.935 1.00 95.31 135 LEU A CA 1
ATOM 1117 C C . LEU A 1 135 ? 8.304 2.742 -4.244 1.00 95.31 135 LEU A C 1
ATOM 1119 O O . LEU A 1 135 ? 8.943 2.135 -5.100 1.00 95.31 135 LEU A O 1
ATOM 1123 N N . GLU A 1 136 ? 7.920 4.011 -4.393 1.00 94.88 136 GLU A N 1
ATOM 1124 C CA . GLU A 1 136 ? 8.307 4.850 -5.533 1.00 94.88 136 GLU A CA 1
ATOM 1125 C C . GLU A 1 136 ? 9.827 4.995 -5.632 1.00 94.88 136 GLU A C 1
ATOM 1127 O O . GLU A 1 136 ? 10.392 4.757 -6.700 1.00 94.88 136 GLU A O 1
ATOM 1132 N N . ASP A 1 137 ? 10.491 5.272 -4.511 1.00 94.44 137 ASP A N 1
ATOM 1133 C CA . ASP A 1 137 ? 11.950 5.370 -4.449 1.00 94.44 137 ASP A CA 1
ATOM 1134 C C . ASP A 1 137 ? 12.617 4.053 -4.861 1.00 94.44 137 ASP A C 1
ATOM 1136 O O . ASP A 1 137 ? 13.548 4.044 -5.666 1.00 94.44 137 ASP A O 1
ATOM 1140 N N . VAL A 1 138 ? 12.108 2.917 -4.364 1.00 93.56 138 VAL A N 1
ATOM 1141 C CA . VAL A 1 138 ? 12.589 1.584 -4.761 1.00 93.56 138 VAL A CA 1
ATOM 1142 C C . VAL A 1 138 ? 12.392 1.348 -6.256 1.00 93.56 138 VAL A C 1
ATOM 1144 O O . VAL A 1 138 ? 13.285 0.809 -6.910 1.00 93.56 138 VAL A O 1
ATOM 1147 N N . TYR A 1 139 ? 11.235 1.728 -6.802 1.00 93.44 139 TYR A N 1
ATOM 1148 C CA . TYR A 1 139 ? 10.941 1.572 -8.222 1.00 93.44 139 TYR A CA 1
ATOM 1149 C C . TYR A 1 139 ? 11.928 2.378 -9.069 1.00 93.44 139 TYR A C 1
ATOM 1151 O O . TYR A 1 139 ? 12.569 1.817 -9.956 1.00 93.44 139 TYR A O 1
ATOM 1159 N N . ALA A 1 140 ? 12.105 3.665 -8.761 1.00 91.69 140 ALA A N 1
ATOM 1160 C CA . ALA A 1 140 ? 13.024 4.548 -9.471 1.00 91.69 140 ALA A CA 1
ATOM 1161 C C . ALA A 1 140 ? 14.483 4.069 -9.365 1.00 91.69 140 ALA A C 1
ATOM 1163 O O . ALA A 1 140 ? 15.157 3.922 -10.384 1.00 91.69 140 ALA A O 1
ATOM 1164 N N . GLU A 1 141 ? 14.948 3.725 -8.159 1.00 91.19 141 GLU A N 1
ATOM 1165 C CA . GLU A 1 141 ? 16.308 3.223 -7.920 1.00 91.19 141 GLU A CA 1
ATOM 1166 C C . GLU A 1 141 ? 16.594 1.956 -8.741 1.00 91.19 141 GLU A C 1
ATOM 1168 O O . GLU A 1 141 ? 17.649 1.821 -9.371 1.00 91.19 141 GLU A O 1
ATOM 1173 N N . CYS A 1 142 ? 15.655 1.008 -8.738 1.00 90.06 142 CYS A N 1
ATOM 1174 C CA . CYS A 1 142 ? 15.791 -0.230 -9.491 1.00 90.06 142 CYS A CA 1
ATOM 1175 C C . CYS A 1 142 ? 15.766 0.021 -11.005 1.00 90.06 142 CYS A C 1
ATOM 1177 O O . CYS A 1 142 ? 16.555 -0.593 -11.720 1.00 90.06 142 CYS A O 1
ATOM 1179 N N . MET A 1 143 ? 14.934 0.953 -11.483 1.00 88.19 143 MET A N 1
ATOM 1180 C CA . MET A 1 143 ? 14.873 1.359 -12.893 1.00 88.19 143 MET A CA 1
ATOM 1181 C C . MET A 1 143 ? 16.164 2.028 -13.373 1.00 88.19 143 MET A C 1
ATOM 1183 O O . MET A 1 143 ? 16.613 1.799 -14.503 1.00 88.19 143 MET A O 1
ATOM 1187 N N . ASP A 1 144 ? 16.814 2.807 -12.511 1.00 86.12 144 ASP A N 1
ATOM 1188 C CA . ASP A 1 144 ? 18.081 3.448 -12.840 1.00 86.12 144 ASP A CA 1
ATOM 1189 C C . ASP A 1 144 ? 19.219 2.447 -13.021 1.00 86.12 144 ASP A C 1
ATOM 1191 O O . ASP A 1 144 ? 20.014 2.584 -13.957 1.00 86.12 144 ASP A O 1
ATOM 1195 N N . LYS A 1 145 ? 19.233 1.397 -12.197 1.00 84.75 145 LYS A N 1
ATOM 1196 C CA . LYS A 1 145 ? 20.252 0.338 -12.184 1.00 84.75 145 LYS A CA 1
ATOM 1197 C C . LYS A 1 145 ? 20.076 -0.725 -13.272 1.00 84.75 145 LYS A C 1
ATOM 1199 O O . LYS A 1 145 ? 20.859 -1.674 -13.329 1.00 84.75 145 LYS A O 1
ATOM 1204 N N . ILE A 1 146 ? 19.078 -0.598 -14.148 1.00 81.31 146 ILE A N 1
ATOM 1205 C CA . ILE A 1 146 ? 18.880 -1.542 -15.253 1.00 81.31 146 ILE A CA 1
ATOM 1206 C C . ILE A 1 146 ? 20.058 -1.433 -16.227 1.00 81.31 146 ILE A C 1
ATOM 1208 O O . ILE A 1 146 ? 20.124 -0.530 -17.057 1.00 81.31 146 ILE A O 1
ATOM 1212 N N . HIS A 1 147 ? 20.963 -2.408 -16.149 1.00 67.81 147 HIS A N 1
ATOM 1213 C CA . HIS A 1 147 ? 22.125 -2.538 -17.034 1.00 67.81 147 HIS A CA 1
ATOM 1214 C C . HIS A 1 147 ? 22.143 -3.858 -17.824 1.00 67.81 147 HIS A C 1
ATOM 1216 O O . HIS A 1 147 ? 23.182 -4.272 -18.323 1.00 67.81 147 HIS A O 1
ATOM 1222 N N . GLY A 1 148 ? 20.994 -4.532 -17.957 1.00 60.09 148 GLY A N 1
ATOM 1223 C CA . GLY A 1 148 ? 20.867 -5.763 -18.753 1.00 60.09 148 GLY A CA 1
ATOM 1224 C C . GLY A 1 148 ? 20.792 -7.063 -17.949 1.00 60.09 148 GLY A C 1
ATOM 1225 O O . GLY A 1 148 ? 20.299 -8.055 -18.477 1.00 60.09 148 GLY A O 1
ATOM 1226 N N . ASP A 1 149 ? 21.141 -7.054 -16.663 1.00 64.88 149 ASP A N 1
ATOM 1227 C CA . ASP A 1 149 ? 21.146 -8.252 -15.807 1.00 64.88 149 ASP A CA 1
ATOM 1228 C C . ASP A 1 149 ? 19.735 -8.626 -15.279 1.00 64.88 149 ASP A C 1
ATOM 1230 O O . ASP A 1 149 ? 18.867 -7.765 -15.097 1.00 64.88 149 ASP A O 1
ATOM 1234 N N . GLU A 1 150 ? 19.468 -9.919 -15.092 1.00 69.81 150 GLU A N 1
ATOM 1235 C CA . GLU A 1 150 ? 18.271 -10.469 -14.432 1.00 69.81 150 GLU A CA 1
ATOM 1236 C C . GLU A 1 150 ? 18.316 -10.296 -12.906 1.00 69.81 150 GLU A C 1
ATOM 1238 O O . GLU A 1 150 ? 17.266 -10.232 -12.261 1.00 69.81 150 GLU A O 1
ATOM 1243 N N . THR A 1 151 ? 19.510 -10.124 -12.326 1.00 76.81 151 THR A N 1
ATOM 1244 C CA . THR A 1 151 ? 19.720 -9.902 -10.884 1.00 76.81 151 THR A CA 1
ATOM 1245 C C . THR A 1 151 ? 18.827 -8.787 -10.316 1.00 76.81 151 THR A C 1
ATOM 1247 O O . THR A 1 151 ? 18.255 -8.932 -9.234 1.00 76.81 151 THR A O 1
ATOM 1250 N N . TYR A 1 152 ? 18.604 -7.713 -11.079 1.00 78.31 152 TYR A N 1
ATOM 1251 C CA . TYR A 1 152 ? 17.796 -6.566 -10.648 1.00 78.31 152 TYR A CA 1
ATOM 1252 C C . TYR A 1 152 ? 16.285 -6.831 -10.618 1.00 78.31 152 TYR A C 1
ATOM 1254 O O . TYR A 1 152 ? 15.564 -6.180 -9.862 1.00 78.31 152 TYR A O 1
ATOM 1262 N N . GLN A 1 153 ? 15.776 -7.789 -11.401 1.00 82.69 153 GLN A N 1
ATOM 1263 C CA . GLN A 1 153 ? 14.364 -8.190 -11.313 1.00 82.69 153 GLN A CA 1
ATOM 1264 C C . GLN A 1 153 ? 14.089 -8.978 -10.033 1.00 82.69 153 GLN A C 1
ATOM 1266 O O . GLN A 1 153 ? 13.047 -8.793 -9.394 1.00 82.69 153 GLN A O 1
ATOM 1271 N N . ASN A 1 154 ? 15.045 -9.816 -9.631 1.00 86.38 154 ASN A N 1
ATOM 1272 C CA . ASN A 1 154 ? 14.983 -10.545 -8.370 1.00 86.38 154 ASN A CA 1
ATOM 1273 C C . ASN A 1 154 ? 15.117 -9.594 -7.174 1.00 86.38 154 ASN A C 1
ATOM 1275 O O . ASN A 1 154 ? 14.344 -9.705 -6.222 1.00 86.38 154 ASN A O 1
ATOM 1279 N N . GLU A 1 155 ? 16.035 -8.622 -7.242 1.00 90.00 155 GLU A N 1
ATOM 1280 C CA . GLU A 1 155 ? 16.180 -7.586 -6.213 1.00 90.00 155 GLU A CA 1
ATOM 1281 C C . GLU A 1 155 ? 14.888 -6.775 -6.045 1.00 90.00 155 GLU A C 1
ATOM 1283 O O . GLU A 1 155 ? 14.379 -6.656 -4.929 1.00 90.00 155 GLU A O 1
ATOM 1288 N N . PHE A 1 156 ? 14.316 -6.283 -7.149 1.00 92.12 156 PHE A N 1
ATOM 1289 C CA . PHE A 1 156 ? 13.059 -5.541 -7.111 1.00 92.12 156 PHE A CA 1
ATOM 1290 C C . PHE A 1 156 ? 11.917 -6.390 -6.545 1.00 92.12 156 PHE A C 1
ATOM 1292 O O . PHE A 1 156 ? 11.209 -5.945 -5.648 1.00 92.12 156 PHE A O 1
ATOM 1299 N N . SER A 1 157 ? 11.768 -7.640 -6.996 1.00 91.81 157 SER A N 1
ATOM 1300 C CA . SER A 1 157 ? 10.719 -8.543 -6.497 1.00 91.81 157 SER A CA 1
ATOM 1301 C C . SER A 1 157 ? 10.830 -8.788 -4.990 1.00 91.81 157 SER A C 1
ATOM 1303 O O . SER A 1 157 ? 9.812 -8.854 -4.293 1.00 91.81 157 SER A O 1
ATOM 1305 N N . LYS A 1 158 ? 12.060 -8.901 -4.473 1.00 93.88 158 LYS A N 1
ATOM 1306 C CA . LYS A 1 158 ? 12.317 -9.035 -3.039 1.00 93.88 158 LYS A CA 1
ATOM 1307 C C . LYS A 1 158 ? 11.913 -7.766 -2.289 1.00 93.88 158 LYS A C 1
ATOM 1309 O O . LYS A 1 158 ? 11.092 -7.856 -1.378 1.00 93.88 158 LYS A O 1
ATOM 1314 N N . LYS A 1 159 ? 12.417 -6.598 -2.706 1.00 94.88 159 LYS A N 1
ATOM 1315 C CA . LYS A 1 159 ? 12.072 -5.309 -2.083 1.00 94.88 159 LYS A CA 1
ATOM 1316 C C . LYS A 1 159 ? 10.5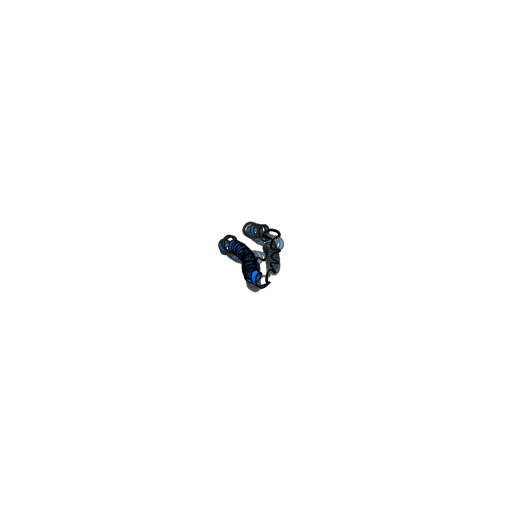61 -5.061 -2.132 1.00 94.88 159 LYS A C 1
ATOM 1318 O O . LYS A 1 159 ? 9.967 -4.725 -1.118 1.00 94.88 159 LYS A O 1
ATOM 1323 N N . LEU A 1 160 ? 9.908 -5.318 -3.265 1.00 96.00 160 LEU A N 1
ATOM 1324 C CA . LEU A 1 160 ? 8.457 -5.192 -3.424 1.00 96.00 160 LEU A CA 1
ATOM 1325 C C . LEU A 1 160 ? 7.685 -6.070 -2.431 1.00 96.00 160 LEU A C 1
ATOM 1327 O O . LEU A 1 160 ? 6.702 -5.624 -1.846 1.00 96.00 160 LEU A O 1
ATOM 1331 N N . SER A 1 161 ? 8.140 -7.306 -2.209 1.00 95.19 161 SER A N 1
ATOM 1332 C CA . SER A 1 161 ? 7.517 -8.223 -1.246 1.00 95.19 161 SER A CA 1
ATOM 1333 C C . SER A 1 161 ? 7.682 -7.736 0.196 1.00 95.19 161 SER A C 1
ATOM 1335 O O . SER A 1 161 ? 6.743 -7.817 0.988 1.00 95.19 161 SER A O 1
ATOM 1337 N N . GLU A 1 162 ? 8.852 -7.187 0.533 1.00 95.31 162 GLU A N 1
ATOM 1338 C CA . GLU A 1 162 ? 9.108 -6.562 1.836 1.00 95.31 162 GLU A CA 1
ATOM 1339 C C . GLU A 1 162 ? 8.192 -5.351 2.056 1.00 95.31 162 GLU A C 1
ATOM 1341 O O . GLU A 1 162 ? 7.552 -5.250 3.105 1.00 95.31 162 GLU A O 1
ATOM 1346 N N . ARG A 1 163 ? 8.054 -4.483 1.046 1.00 94.94 163 ARG A N 1
ATOM 1347 C CA . ARG A 1 163 ? 7.148 -3.323 1.076 1.00 94.94 163 ARG A CA 1
ATOM 1348 C C . ARG A 1 163 ? 5.684 -3.739 1.186 1.00 94.94 163 ARG A C 1
ATOM 1350 O O . ARG A 1 163 ? 4.959 -3.214 2.024 1.00 94.94 163 ARG A O 1
ATOM 1357 N N . LYS A 1 164 ? 5.255 -4.767 0.447 1.00 95.69 164 LYS A N 1
ATOM 1358 C CA . LYS A 1 164 ? 3.912 -5.365 0.574 1.00 95.69 164 LYS A CA 1
ATOM 1359 C C . LYS A 1 164 ? 3.635 -5.831 2.004 1.00 95.69 164 LYS A C 1
ATOM 1361 O O . LYS A 1 164 ? 2.578 -5.536 2.560 1.00 95.69 164 LYS A O 1
ATOM 1366 N N . ALA A 1 165 ? 4.588 -6.522 2.627 1.00 94.50 165 ALA A N 1
ATOM 1367 C CA . ALA A 1 165 ? 4.451 -6.974 4.009 1.00 94.50 165 ALA A CA 1
ATOM 1368 C C . ALA A 1 165 ? 4.377 -5.800 5.003 1.00 94.50 165 ALA A C 1
ATOM 1370 O O . ALA A 1 165 ? 3.557 -5.827 5.925 1.00 94.50 165 ALA A O 1
ATOM 1371 N N . GLN A 1 166 ? 5.194 -4.758 4.814 1.00 94.38 166 GLN A N 1
ATOM 1372 C CA . GLN A 1 166 ? 5.138 -3.545 5.635 1.00 94.38 166 GLN A CA 1
ATOM 1373 C C . GLN A 1 166 ? 3.807 -2.807 5.473 1.00 94.38 166 GLN A C 1
ATOM 1375 O O . GLN A 1 166 ? 3.199 -2.437 6.478 1.00 94.38 166 GLN A O 1
ATOM 1380 N N . PHE A 1 167 ? 3.306 -2.688 4.244 1.00 94.31 167 PHE A N 1
ATOM 1381 C CA . PHE A 1 167 ? 2.013 -2.087 3.944 1.00 94.31 167 PHE A CA 1
ATOM 1382 C C . PHE A 1 167 ? 0.881 -2.799 4.695 1.00 94.31 167 PHE A C 1
ATOM 1384 O O . PHE A 1 167 ? 0.128 -2.164 5.432 1.00 94.31 167 PHE A O 1
ATOM 1391 N N . PHE A 1 168 ? 0.808 -4.133 4.615 1.00 93.25 168 PHE A N 1
ATOM 1392 C CA . PHE A 1 168 ? -0.184 -4.899 5.377 1.00 93.25 168 PHE A CA 1
ATOM 1393 C C . PHE A 1 168 ? 0.001 -4.755 6.890 1.00 93.25 168 PHE A C 1
ATOM 1395 O O . PHE A 1 168 ? -0.974 -4.577 7.617 1.00 93.25 168 PHE A O 1
ATOM 1402 N N . LYS A 1 169 ? 1.240 -4.763 7.388 1.00 92.44 169 LYS A N 1
ATOM 1403 C CA . LYS A 1 169 ? 1.508 -4.539 8.815 1.00 92.44 169 LYS A CA 1
ATOM 1404 C C . LYS A 1 169 ? 0.965 -3.189 9.294 1.00 92.44 169 LYS A C 1
ATOM 1406 O O . LYS A 1 169 ? 0.455 -3.108 10.409 1.00 92.44 169 LYS A O 1
ATOM 1411 N N . MET A 1 170 ? 1.085 -2.138 8.484 1.00 91.56 170 MET A N 1
ATOM 1412 C CA . MET A 1 170 ? 0.538 -0.815 8.792 1.00 91.56 170 MET A CA 1
ATOM 1413 C C . MET A 1 170 ? -0.989 -0.799 8.707 1.00 91.56 170 MET A C 1
ATOM 1415 O O . MET A 1 170 ? -1.634 -0.244 9.593 1.00 91.56 170 MET A O 1
ATOM 1419 N N . LEU A 1 171 ? -1.550 -1.460 7.693 1.00 90.12 171 LEU A N 1
ATOM 1420 C CA . LEU A 1 171 ? -2.989 -1.573 7.467 1.00 90.12 171 LEU A CA 1
ATOM 1421 C C . LEU A 1 171 ? -3.709 -2.261 8.640 1.00 90.12 171 LEU A C 1
ATOM 1423 O O . LEU A 1 171 ? -4.780 -1.832 9.045 1.00 90.12 171 LEU A O 1
ATOM 1427 N N . PHE A 1 172 ? -3.099 -3.286 9.240 1.00 88.00 172 PHE A N 1
ATOM 1428 C CA . PHE A 1 172 ? -3.658 -4.020 10.384 1.00 88.00 172 PHE A CA 1
ATOM 1429 C C . PHE A 1 172 ? -3.224 -3.470 11.758 1.00 88.00 172 PHE A C 1
ATOM 1431 O O . PHE A 1 172 ? -3.353 -4.157 12.778 1.00 88.00 172 PHE A O 1
ATOM 1438 N N . LYS A 1 173 ? -2.700 -2.235 11.832 1.00 84.19 173 LYS A N 1
ATOM 1439 C CA . LYS A 1 173 ? -2.380 -1.614 13.127 1.00 84.19 173 LYS A CA 1
ATOM 1440 C C . LYS A 1 173 ? -3.652 -1.414 13.970 1.00 84.19 173 LYS A C 1
ATOM 1442 O O . LYS A 1 173 ? -4.691 -1.017 13.441 1.00 84.19 173 LYS A O 1
ATOM 1447 N N . PRO A 1 174 ? -3.588 -1.614 15.302 1.00 73.06 174 PRO A N 1
ATOM 1448 C CA . PRO A 1 174 ? -4.734 -1.388 16.176 1.00 73.06 174 PRO A CA 1
ATOM 1449 C C . PRO A 1 174 ? -5.213 0.066 16.120 1.00 73.06 174 PRO A C 1
ATOM 1451 O O . PRO A 1 174 ? -4.448 0.991 16.393 1.00 73.06 174 PRO A O 1
ATOM 1454 N N . ILE A 1 175 ? -6.503 0.270 15.850 1.00 73.12 175 ILE A N 1
ATOM 1455 C CA . ILE A 1 175 ? -7.120 1.596 15.921 1.00 73.12 175 ILE A CA 1
ATOM 1456 C C . ILE A 1 175 ? -7.270 1.986 17.394 1.00 73.12 175 ILE A C 1
ATOM 1458 O O . ILE A 1 175 ? -8.063 1.401 18.136 1.00 73.12 175 ILE A O 1
ATOM 1462 N N . ASN A 1 176 ? -6.497 2.985 17.821 1.00 59.62 176 ASN A N 1
ATOM 1463 C CA . ASN A 1 176 ? -6.478 3.460 19.206 1.00 59.62 176 ASN A CA 1
ATOM 1464 C C . ASN A 1 176 ? -7.230 4.790 19.433 1.00 59.62 176 ASN A C 1
ATOM 1466 O O . ASN A 1 176 ? -7.230 5.275 20.561 1.00 59.62 176 ASN A O 1
ATOM 1470 N N . LYS A 1 177 ? -7.902 5.351 18.413 1.00 48.94 177 LYS A N 1
ATOM 1471 C CA . LYS A 1 177 ? -8.726 6.577 18.519 1.00 48.94 177 LYS A CA 1
ATOM 1472 C C . LYS A 1 177 ? -10.213 6.308 18.776 1.00 48.94 177 LYS A C 1
ATOM 1474 O O . LYS A 1 177 ? -10.810 5.382 18.182 1.00 48.94 177 LYS A O 1
#

Radius of gyration: 33.74 Å; chains: 1; bounding box: 76×28×115 Å

Secondary structure (DSSP, 8-state):
-----S---------HHHHHHHHHHHHHHHHHHHHHHHHHHHHHHHHHHHHIIIIIIHHHHHHHHHHHHHHHHHHHHHHHHHHHHTTSTTHHHHHHHHHHHHHHHHHHHIIIIIHHHHHH-HHHHHHHHHHHHHHHHHHHHHHHT-SS-SHHHHHHHHHHHHHHHHHHHHHT-----

Sequence (177 aa):
MKLLLLSTVADTELSLKDYFPLIGSSIVIILFIIERILSYGIRKKERKTNWYYKVFIDPNIEKINSFFDNTKQTYVESSKEIKSYLTRPNILDYKSHEIGKFQTLKRDFENDILLPIISSYQEIGNSLTEELLNLEDVYAECMDKIHGDETYQNEFSKKLSERKAQFFKMLFKPINK